Protein AF-A0A3B0UVF8-F1 (afdb_monomer_lite)

Foldseek 3Di:
DDLVVLLVVLQVVQVVDPDDDLVVSCVVVVHDSVSVVVSVVVCVVVVNHDD

InterPro domains:
  IPR001034 DeoR-type HTH domain [PF08220] (6-51)
  IPR001034 DeoR-type HTH domain [PS51000] (3-51)
  IPR036388 Winged helix-like DNA-binding domain superfamily [G3DSA:1.10.10.10] (1-51)
  IPR036390 Winged helix DNA-binding domain superfamily [SSF46785] (1-49)

pLDDT: mean 92.75, std 6.74, range [60.84, 97.62]

Sequence (51 aa):
MTKDERQKIILHEASIHNRVLLNDLAALLAVSADTVRRDIIELDKNDEIIR

Structure (mmCIF, N/CA/C/O backbone):
data_AF-A0A3B0UVF8-F1
#
_entry.id   AF-A0A3B0UVF8-F1
#
loop_
_atom_site.group_PDB
_atom_site.id
_atom_site.type_symbol
_atom_site.label_atom_id
_atom_site.label_alt_id
_atom_site.label_comp_id
_atom_site.label_asym_id
_atom_site.label_entity_id
_atom_site.label_seq_id
_atom_site.pdbx_PDB_ins_code
_atom_site.Cartn_x
_atom_site.Cartn_y
_atom_site.Cartn_z
_atom_site.occupancy
_atom_site.B_iso_or_equiv
_atom_site.auth_seq_id
_atom_site.auth_comp_id
_atom_site.auth_asym_id
_atom_site.auth_atom_id
_atom_site.pdbx_PDB_model_num
ATOM 1 N N . MET A 1 1 ? 6.577 10.567 -5.195 1.00 86.69 1 MET A N 1
ATOM 2 C CA . MET A 1 1 ? 5.121 10.427 -4.981 1.00 86.69 1 MET A CA 1
ATOM 3 C C . MET A 1 1 ? 4.783 10.805 -3.556 1.00 86.69 1 MET A C 1
ATOM 5 O O . MET A 1 1 ? 5.633 10.644 -2.680 1.00 86.69 1 MET A O 1
ATOM 9 N N . THR A 1 2 ? 3.567 11.275 -3.326 1.00 94.25 2 THR A N 1
ATOM 10 C CA . THR A 1 2 ? 3.042 11.495 -1.975 1.00 94.25 2 THR A CA 1
ATOM 11 C C . THR A 1 2 ? 2.675 10.165 -1.307 1.00 94.25 2 THR A C 1
ATOM 13 O O . THR A 1 2 ? 2.619 9.116 -1.951 1.00 94.25 2 THR A O 1
ATOM 16 N N . LYS A 1 3 ? 2.475 10.186 0.013 1.00 94.56 3 LYS A N 1
ATOM 17 C CA . LYS A 1 3 ? 2.049 9.003 0.770 1.00 94.56 3 LYS A CA 1
ATOM 18 C C . LYS A 1 3 ? 0.644 8.550 0.364 1.00 94.56 3 LYS A C 1
ATOM 20 O O . LYS A 1 3 ? 0.466 7.375 0.072 1.00 94.56 3 LYS A O 1
ATOM 25 N N . ASP A 1 4 ? -0.290 9.486 0.249 1.00 94.56 4 ASP A N 1
ATOM 26 C CA . ASP A 1 4 ? -1.678 9.204 -0.123 1.00 94.56 4 ASP A CA 1
ATOM 27 C C . ASP A 1 4 ? -1.784 8.584 -1.521 1.00 94.56 4 ASP A C 1
ATOM 29 O O . ASP A 1 4 ? -2.518 7.619 -1.724 1.00 94.56 4 ASP A O 1
ATOM 33 N N . GLU A 1 5 ? -1.022 9.090 -2.499 1.00 96.00 5 GLU A N 1
ATOM 34 C CA . GLU A 1 5 ? -0.947 8.479 -3.835 1.00 96.00 5 GLU A CA 1
ATOM 35 C C . GLU A 1 5 ? -0.431 7.040 -3.763 1.00 96.00 5 GLU A C 1
ATOM 37 O O . GLU A 1 5 ? -0.986 6.148 -4.401 1.00 96.00 5 GLU A O 1
ATOM 42 N N . ARG A 1 6 ? 0.608 6.804 -2.955 1.00 96.56 6 ARG A N 1
ATOM 43 C CA . ARG A 1 6 ? 1.198 5.476 -2.780 1.00 96.56 6 ARG A CA 1
ATOM 44 C C . ARG A 1 6 ? 0.206 4.490 -2.174 1.00 96.56 6 ARG A C 1
ATOM 46 O O . ARG A 1 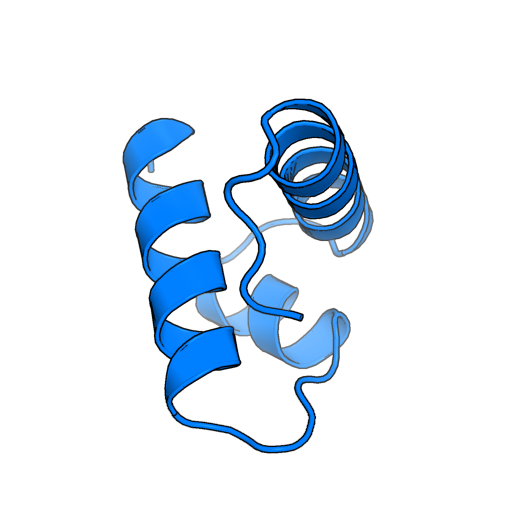6 ? 0.047 3.390 -2.691 1.00 96.56 6 ARG A O 1
ATOM 53 N N . GLN A 1 7 ? -0.477 4.900 -1.111 1.00 95.38 7 GLN A N 1
ATOM 54 C CA . GLN A 1 7 ? -1.490 4.097 -0.432 1.00 95.38 7 GLN A CA 1
ATOM 55 C C . GLN A 1 7 ? -2.668 3.762 -1.353 1.00 95.38 7 GLN A C 1
ATOM 57 O O . GLN A 1 7 ? -3.094 2.611 -1.391 1.00 95.38 7 GLN A O 1
ATOM 62 N N . LYS A 1 8 ? -3.127 4.712 -2.180 1.00 95.62 8 LYS A N 1
ATOM 63 C CA . LYS A 1 8 ? -4.159 4.448 -3.198 1.00 95.62 8 LYS A CA 1
ATOM 64 C C . LYS A 1 8 ? -3.735 3.384 -4.205 1.00 95.62 8 LYS A C 1
ATOM 66 O O . LYS A 1 8 ? -4.544 2.527 -4.547 1.00 95.62 8 LYS A O 1
ATOM 71 N N . ILE A 1 9 ? -2.483 3.420 -4.661 1.00 95.88 9 ILE A N 1
ATOM 72 C CA . ILE A 1 9 ? -1.955 2.396 -5.573 1.00 95.88 9 ILE A CA 1
ATOM 73 C C . ILE A 1 9 ? -1.889 1.038 -4.861 1.00 95.88 9 ILE A C 1
ATOM 75 O O . ILE A 1 9 ? -2.351 0.052 -5.418 1.00 95.88 9 ILE A O 1
ATOM 79 N N . ILE A 1 10 ? -1.404 0.978 -3.614 1.00 95.06 10 ILE A N 1
ATOM 80 C CA . ILE A 1 10 ? -1.362 -0.270 -2.826 1.00 95.06 10 ILE A CA 1
ATOM 81 C C . ILE A 1 10 ? -2.760 -0.893 -2.695 1.00 95.06 10 ILE A C 1
ATOM 83 O O . ILE A 1 10 ? -2.917 -2.088 -2.939 1.00 95.06 10 ILE A O 1
ATOM 87 N N . LEU A 1 11 ? -3.771 -0.091 -2.341 1.00 94.56 11 LEU A N 1
ATOM 88 C CA . LEU A 1 11 ? -5.159 -0.549 -2.231 1.00 94.56 11 LEU A CA 1
ATOM 89 C C . LEU A 1 11 ? -5.707 -1.033 -3.576 1.00 94.56 11 LEU A C 1
ATOM 91 O O . LEU A 1 11 ? -6.375 -2.064 -3.631 1.00 94.56 11 LEU A O 1
ATOM 95 N N . HIS A 1 12 ? -5.408 -0.316 -4.661 1.00 94.56 12 HIS A N 1
ATOM 96 C CA . HIS A 1 12 ? -5.832 -0.712 -5.998 1.00 94.56 12 HIS A CA 1
ATOM 97 C C . HIS A 1 12 ? -5.258 -2.078 -6.387 1.00 94.56 12 HIS A C 1
ATOM 99 O O . HIS A 1 12 ? -6.028 -2.986 -6.697 1.00 94.56 12 HIS A O 1
ATOM 105 N N . GLU A 1 13 ? -3.940 -2.252 -6.283 1.00 93.50 13 GLU A N 1
ATOM 106 C CA . GLU A 1 13 ? -3.256 -3.510 -6.598 1.00 93.50 13 GLU A CA 1
ATOM 107 C C . GLU A 1 13 ? -3.771 -4.670 -5.731 1.00 93.50 13 GLU A C 1
ATOM 109 O O . GLU A 1 13 ? -4.021 -5.764 -6.235 1.00 93.50 13 GLU A O 1
ATOM 114 N N . ALA A 1 14 ? -4.005 -4.430 -4.436 1.00 91.50 14 ALA A N 1
ATOM 115 C CA . ALA A 1 14 ? -4.576 -5.430 -3.533 1.00 91.50 14 ALA A CA 1
ATOM 116 C C . ALA A 1 14 ? -6.033 -5.793 -3.877 1.00 91.50 14 ALA A C 1
ATOM 118 O O . ALA A 1 14 ? -6.439 -6.932 -3.673 1.00 91.50 14 ALA A O 1
ATOM 119 N N . SER A 1 15 ? -6.816 -4.855 -4.418 1.00 91.38 15 SER A N 1
ATOM 120 C CA . SER A 1 15 ? -8.221 -5.096 -4.778 1.00 91.38 15 SER A CA 1
ATOM 121 C C . SER A 1 15 ? -8.400 -5.929 -6.052 1.00 91.38 15 SER A C 1
ATOM 123 O O . SER A 1 15 ? -9.407 -6.620 -6.197 1.00 91.38 15 SER A O 1
ATOM 125 N N . ILE A 1 16 ? -7.437 -5.875 -6.980 1.00 93.56 16 ILE A N 1
ATOM 126 C CA . ILE A 1 16 ? -7.520 -6.559 -8.282 1.00 93.56 16 ILE A CA 1
ATOM 127 C C . ILE A 1 16 ? -6.746 -7.885 -8.315 1.00 93.56 16 ILE A C 1
ATOM 129 O O . ILE A 1 16 ? -6.927 -8.683 -9.239 1.00 93.56 16 ILE A O 1
ATOM 133 N N . HIS A 1 17 ? -5.892 -8.144 -7.321 1.00 88.06 17 HIS A N 1
ATOM 134 C CA . HIS A 1 17 ? -5.053 -9.337 -7.252 1.00 88.06 17 HIS A CA 1
ATOM 135 C C . HIS A 1 17 ? -5.323 -10.159 -5.988 1.00 88.06 17 HIS A C 1
ATOM 137 O O . HIS A 1 17 ? -5.200 -9.667 -4.874 1.00 88.06 17 HIS A O 1
ATOM 143 N N . ASN A 1 18 ? -5.549 -11.469 -6.149 1.00 86.75 18 ASN A N 1
ATOM 144 C CA . ASN A 1 18 ? -5.707 -12.402 -5.018 1.00 86.75 18 ASN A CA 1
ATOM 145 C C . ASN A 1 18 ? -4.464 -12.488 -4.109 1.00 86.75 18 ASN A C 1
ATOM 147 O O . ASN A 1 18 ? -4.554 -12.943 -2.971 1.00 86.75 18 ASN A O 1
ATOM 151 N N . ARG A 1 19 ? -3.280 -12.133 -4.626 1.00 90.88 19 ARG A N 1
ATOM 152 C CA . ARG A 1 19 ? -2.032 -12.067 -3.861 1.00 90.88 19 ARG A CA 1
ATOM 153 C C . ARG A 1 19 ? -1.088 -11.064 -4.503 1.00 90.88 19 ARG A C 1
ATOM 155 O O . ARG A 1 19 ? -0.821 -11.166 -5.696 1.00 90.88 19 ARG A O 1
ATOM 162 N N . VAL A 1 20 ? -0.504 -10.190 -3.690 1.00 91.31 20 VAL A N 1
ATOM 163 C CA . VAL A 1 20 ? 0.509 -9.222 -4.12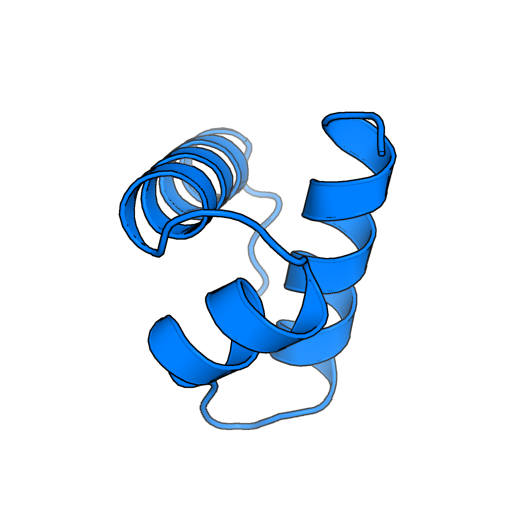6 1.00 91.31 20 VAL A CA 1
ATOM 164 C C . VAL A 1 20 ? 1.811 -9.460 -3.364 1.00 91.31 20 VAL A C 1
ATOM 166 O O . VAL A 1 20 ? 1.800 -9.670 -2.149 1.00 91.31 20 VAL A O 1
ATOM 169 N N . LEU A 1 21 ? 2.946 -9.463 -4.067 1.00 94.69 21 LEU A N 1
ATOM 170 C CA . LEU A 1 21 ? 4.262 -9.543 -3.434 1.00 94.69 21 LEU A CA 1
ATOM 171 C C . LEU A 1 21 ? 4.748 -8.138 -3.064 1.00 94.69 21 LEU A C 1
ATOM 173 O O . LEU A 1 21 ? 4.729 -7.220 -3.880 1.00 94.69 21 LEU A O 1
ATOM 177 N N . LEU A 1 22 ? 5.260 -7.977 -1.840 1.00 94.25 22 LEU A N 1
ATOM 178 C CA . LEU A 1 22 ? 5.770 -6.685 -1.358 1.00 94.25 22 LEU A CA 1
ATOM 179 C C . LEU A 1 22 ? 6.919 -6.135 -2.211 1.00 94.25 22 LEU A C 1
ATOM 181 O O . LEU A 1 22 ? 7.031 -4.924 -2.373 1.00 94.25 22 LEU A O 1
ATOM 185 N N . ASN A 1 23 ? 7.771 -7.014 -2.742 1.00 95.62 23 ASN A N 1
ATOM 186 C CA . ASN A 1 23 ? 8.889 -6.603 -3.590 1.00 95.62 23 ASN A CA 1
ATOM 187 C C . ASN A 1 23 ? 8.409 -6.049 -4.936 1.00 95.62 23 ASN A C 1
ATOM 189 O O . ASN A 1 23 ? 9.015 -5.110 -5.444 1.00 95.62 23 ASN A O 1
ATOM 193 N N . ASP A 1 24 ? 7.308 -6.578 -5.470 1.00 95.38 24 ASP A N 1
ATOM 194 C CA . ASP A 1 24 ? 6.736 -6.108 -6.732 1.00 95.38 24 ASP A CA 1
ATOM 195 C C . ASP A 1 24 ? 6.090 -4.734 -6.538 1.00 95.38 24 ASP A C 1
ATOM 197 O O . ASP A 1 24 ? 6.359 -3.815 -7.307 1.00 95.38 24 ASP A O 1
ATOM 201 N N . LEU A 1 25 ? 5.341 -4.545 -5.442 1.00 95.88 25 LEU A N 1
ATOM 202 C CA . LEU A 1 25 ? 4.837 -3.225 -5.042 1.00 95.88 25 LEU A CA 1
ATOM 203 C C . LEU A 1 25 ? 5.974 -2.223 -4.830 1.00 95.88 25 LEU A C 1
ATOM 205 O O . LEU A 1 25 ? 5.885 -1.083 -5.271 1.00 95.88 25 LEU A O 1
ATOM 209 N N . ALA A 1 26 ? 7.055 -2.636 -4.169 1.00 97.25 26 ALA A N 1
ATOM 210 C CA . ALA A 1 26 ? 8.216 -1.786 -3.933 1.00 97.25 26 ALA A CA 1
ATOM 211 C C . ALA A 1 26 ? 8.872 -1.338 -5.249 1.00 97.25 26 ALA A C 1
ATOM 213 O O . ALA A 1 26 ? 9.195 -0.160 -5.404 1.00 97.25 26 ALA A O 1
ATOM 214 N N . ALA A 1 27 ? 9.010 -2.258 -6.209 1.00 97.06 27 ALA A N 1
ATOM 215 C CA . ALA A 1 27 ? 9.520 -1.962 -7.541 1.00 97.06 27 ALA A CA 1
ATOM 216 C C . ALA A 1 27 ? 8.581 -1.025 -8.321 1.00 97.06 27 ALA A C 1
ATOM 218 O O . ALA A 1 27 ? 9.045 -0.019 -8.855 1.00 97.06 27 ALA A O 1
ATOM 219 N N . LEU A 1 28 ? 7.271 -1.304 -8.327 1.00 95.38 28 LEU A N 1
ATOM 220 C CA . LEU A 1 28 ? 6.242 -0.480 -8.974 1.00 95.38 28 LEU A CA 1
ATOM 221 C C . LEU A 1 28 ? 6.236 0.954 -8.433 1.00 95.38 28 LEU A C 1
ATOM 223 O O . LEU A 1 28 ? 6.141 1.923 -9.183 1.00 95.38 28 LEU A O 1
ATOM 227 N N . LEU A 1 29 ? 6.354 1.084 -7.114 1.00 96.31 29 LEU A N 1
ATOM 228 C CA . LEU A 1 29 ? 6.288 2.354 -6.406 1.00 96.31 29 LEU A CA 1
ATOM 229 C C . LEU A 1 29 ? 7.661 3.033 -6.276 1.00 96.31 29 LEU A C 1
ATOM 231 O O . LEU A 1 29 ? 7.751 4.102 -5.678 1.00 96.31 29 LEU A O 1
ATOM 235 N N . ALA A 1 30 ? 8.738 2.436 -6.791 1.00 96.31 30 ALA A N 1
ATOM 236 C CA . ALA A 1 30 ? 10.106 2.933 -6.637 1.00 96.31 30 ALA A CA 1
ATOM 237 C C . ALA A 1 30 ? 10.462 3.322 -5.178 1.00 96.31 30 ALA A C 1
ATOM 239 O O . ALA A 1 30 ? 11.119 4.333 -4.923 1.00 96.31 30 ALA A O 1
ATOM 240 N N . VAL A 1 31 ? 10.011 2.5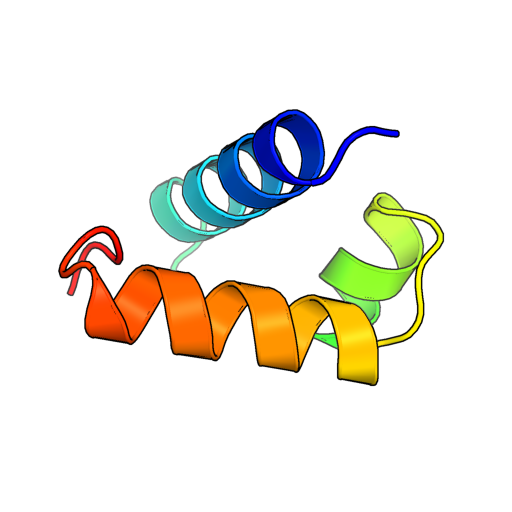21 -4.207 1.00 96.31 31 VAL A N 1
ATOM 241 C CA . VAL A 1 31 ? 10.320 2.6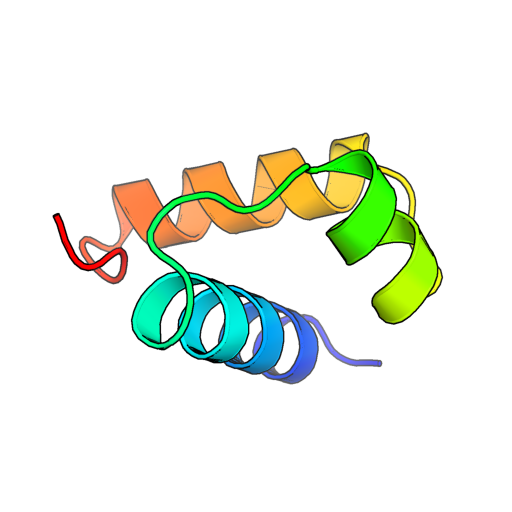75 -2.774 1.00 96.31 31 VAL A CA 1
ATOM 242 C C . VAL A 1 31 ? 10.884 1.373 -2.209 1.00 96.31 31 VAL A C 1
ATOM 244 O O . VAL A 1 31 ? 10.883 0.338 -2.866 1.00 96.31 31 VAL A O 1
ATOM 247 N N . SER A 1 32 ? 11.373 1.391 -0.969 1.00 97.56 32 SER A N 1
ATOM 248 C CA . SER A 1 32 ? 11.774 0.155 -0.298 1.00 97.56 32 SER A CA 1
ATOM 249 C C . SER A 1 32 ? 10.556 -0.690 0.095 1.00 97.56 32 SER A C 1
ATOM 251 O O . SER A 1 32 ? 9.493 -0.164 0.435 1.00 97.56 32 SER A O 1
ATOM 253 N N . ALA A 1 33 ? 10.734 -2.012 0.146 1.00 96.75 33 ALA A N 1
ATOM 254 C CA . ALA A 1 33 ? 9.717 -2.929 0.671 1.00 96.75 33 ALA A CA 1
ATOM 255 C C . ALA A 1 33 ? 9.344 -2.628 2.135 1.00 96.75 33 ALA A C 1
ATOM 257 O O . ALA A 1 33 ? 8.234 -2.925 2.568 1.00 96.75 33 ALA A O 1
ATOM 258 N N . ASP A 1 34 ? 10.255 -2.015 2.898 1.00 97.56 34 ASP A N 1
ATOM 259 C CA . ASP A 1 34 ? 9.959 -1.519 4.242 1.00 97.56 34 ASP A CA 1
ATOM 260 C C . ASP A 1 34 ? 8.933 -0.380 4.239 1.00 97.56 34 ASP A C 1
ATOM 262 O O . ASP A 1 34 ? 7.994 -0.406 5.033 1.00 97.56 34 ASP A O 1
ATOM 266 N N . THR A 1 35 ? 9.067 0.581 3.322 1.00 97.62 35 THR A N 1
ATOM 267 C CA . THR A 1 35 ? 8.092 1.666 3.168 1.00 97.62 35 THR A CA 1
ATOM 268 C C . THR A 1 35 ? 6.716 1.109 2.812 1.00 97.62 35 THR A C 1
ATOM 270 O O . THR A 1 35 ? 5.751 1.434 3.495 1.00 97.62 35 THR A O 1
ATOM 273 N N . VAL A 1 36 ? 6.636 0.194 1.836 1.00 97.06 36 VAL A N 1
ATOM 274 C CA . VAL A 1 36 ? 5.369 -0.464 1.458 1.00 97.06 36 VAL A CA 1
ATOM 275 C C . VAL A 1 36 ? 4.748 -1.193 2.649 1.00 97.06 36 VAL A C 1
ATOM 277 O O . VAL A 1 36 ? 3.553 -1.067 2.902 1.00 97.06 36 VAL A O 1
ATOM 280 N N . ARG A 1 37 ? 5.553 -1.929 3.427 1.00 96.75 37 ARG A N 1
ATOM 281 C CA . ARG A 1 37 ? 5.068 -2.626 4.625 1.00 96.75 37 ARG A CA 1
ATOM 282 C C . ARG A 1 37 ? 4.499 -1.652 5.657 1.00 96.75 37 ARG A C 1
ATOM 284 O O . ARG A 1 37 ? 3.461 -1.945 6.241 1.00 96.75 37 ARG A O 1
ATOM 291 N N . ARG A 1 38 ? 5.161 -0.513 5.890 1.00 97.12 38 ARG A N 1
ATOM 292 C CA . ARG A 1 38 ? 4.663 0.524 6.805 1.00 97.12 38 ARG A CA 1
ATOM 293 C C . ARG A 1 38 ? 3.338 1.109 6.327 1.00 97.12 38 ARG A C 1
ATOM 295 O O . ARG A 1 38 ? 2.432 1.225 7.142 1.00 97.12 38 ARG A O 1
ATOM 302 N N . ASP A 1 39 ? 3.204 1.393 5.033 1.00 96.25 39 ASP A N 1
ATOM 303 C CA . ASP A 1 39 ? 1.945 1.898 4.481 1.00 96.25 39 ASP A CA 1
ATOM 304 C C . ASP A 1 39 ? 0.808 0.878 4.632 1.00 96.25 39 ASP A C 1
ATOM 306 O O . ASP A 1 39 ? -0.289 1.257 5.022 1.00 96.25 39 ASP A O 1
ATOM 310 N N . ILE A 1 40 ? 1.073 -0.412 4.396 1.00 94.75 40 ILE A N 1
ATOM 311 C CA . ILE A 1 40 ? 0.094 -1.491 4.607 1.00 94.75 40 ILE A CA 1
ATOM 312 C C . ILE A 1 40 ? -0.322 -1.574 6.081 1.00 94.75 40 ILE A C 1
ATOM 314 O O . ILE A 1 40 ? -1.506 -1.653 6.375 1.00 94.75 40 ILE A O 1
ATOM 318 N N . ILE A 1 41 ? 0.624 -1.514 7.025 1.00 94.81 41 ILE A N 1
ATOM 319 C CA . ILE A 1 41 ? 0.306 -1.544 8.465 1.00 94.81 41 ILE A CA 1
ATOM 320 C C . ILE A 1 41 ? -0.573 -0.355 8.868 1.00 94.81 41 ILE A C 1
ATOM 322 O O . ILE A 1 41 ? -1.426 -0.482 9.741 1.00 94.81 41 ILE A O 1
ATOM 326 N N . GLU A 1 42 ? -0.349 0.818 8.286 1.00 95.50 42 GLU A N 1
ATOM 327 C CA . GLU A 1 42 ? -1.183 1.987 8.558 1.00 95.50 42 GLU A CA 1
ATOM 328 C C . GLU A 1 42 ? -2.573 1.870 7.933 1.00 95.50 42 GLU A C 1
ATOM 330 O O . GLU A 1 42 ? -3.551 2.172 8.607 1.00 95.50 42 GLU A O 1
ATOM 335 N N . LEU A 1 43 ? -2.668 1.381 6.695 1.00 94.25 43 LEU A N 1
ATOM 336 C CA . LEU A 1 43 ? -3.948 1.111 6.038 1.00 94.25 43 LEU A CA 1
ATOM 337 C C . LEU A 1 43 ? -4.781 0.086 6.822 1.00 94.25 43 LEU A C 1
ATOM 339 O O . LEU A 1 43 ? -5.981 0.275 6.993 1.00 94.25 43 LEU A O 1
ATOM 343 N N . ASP A 1 44 ? -4.148 -0.965 7.350 1.00 93.19 44 ASP A N 1
ATOM 344 C CA . ASP A 1 44 ? -4.805 -1.967 8.203 1.00 93.19 44 ASP A CA 1
ATOM 345 C C . ASP A 1 44 ? -5.341 -1.341 9.498 1.00 93.19 44 ASP A C 1
ATOM 347 O O . ASP A 1 44 ? -6.485 -1.563 9.889 1.00 93.19 44 ASP A O 1
ATOM 351 N N . LYS A 1 45 ? -4.537 -0.486 10.143 1.00 94.00 45 LYS A N 1
ATOM 352 C CA . LYS A 1 45 ? -4.945 0.244 11.355 1.00 94.00 45 LYS A CA 1
ATOM 353 C C . LYS A 1 45 ? -6.114 1.196 11.118 1.00 94.00 45 LYS A C 1
ATOM 355 O O . LYS A 1 45 ? -6.867 1.451 12.056 1.00 94.00 45 LYS A O 1
ATOM 360 N N . ASN A 1 46 ? -6.243 1.719 9.904 1.00 92.00 46 ASN A N 1
ATOM 361 C CA . ASN A 1 46 ? -7.342 2.589 9.506 1.00 92.00 46 ASN A CA 1
ATOM 362 C C . ASN A 1 46 ? -8.585 1.816 9.026 1.00 92.00 46 ASN A C 1
ATOM 364 O O . ASN A 1 46 ? -9.569 2.452 8.660 1.00 92.00 46 ASN A O 1
ATOM 368 N N . ASP A 1 47 ? -8.553 0.476 9.027 1.00 86.94 47 ASP A N 1
ATOM 369 C CA . ASP A 1 47 ? -9.604 -0.391 8.470 1.00 86.94 47 ASP A CA 1
ATOM 370 C C . ASP A 1 47 ? -9.858 -0.139 6.966 1.00 86.94 47 ASP A C 1
ATOM 372 O O . ASP A 1 47 ? -10.949 -0.352 6.444 1.00 86.94 47 ASP A O 1
ATOM 376 N N . GLU A 1 48 ? -8.829 0.329 6.248 1.00 83.25 48 GLU A N 1
ATOM 377 C CA . GLU A 1 48 ? -8.885 0.633 4.811 1.00 83.25 48 GLU A CA 1
ATOM 378 C C . GLU A 1 48 ? -8.496 -0.571 3.938 1.00 83.25 48 GLU A C 1
ATOM 380 O O . GLU A 1 48 ? -8.728 -0.566 2.727 1.00 83.25 48 GLU A O 1
ATOM 385 N N . ILE A 1 49 ? -7.906 -1.615 4.530 1.00 79.62 49 ILE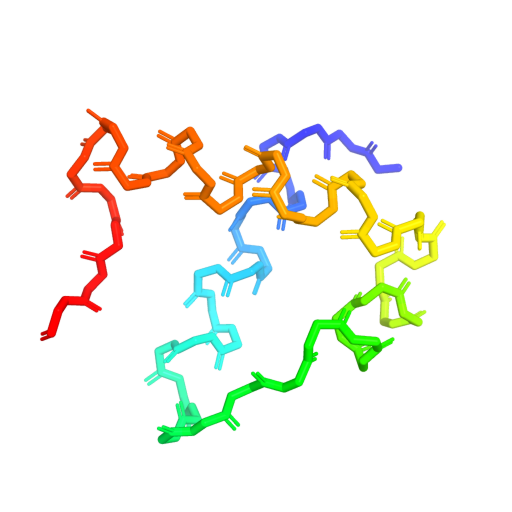 A N 1
ATOM 386 C CA . ILE A 1 49 ? -7.594 -2.855 3.816 1.00 79.62 49 ILE A CA 1
ATOM 387 C C . ILE A 1 49 ? -8.854 -3.703 3.679 1.00 79.62 49 ILE A C 1
ATOM 389 O O . ILE A 1 49 ? -9.470 -4.111 4.662 1.00 79.62 49 ILE A O 1
ATOM 393 N N . ILE A 1 50 ? -9.189 -4.023 2.431 1.00 69.50 50 ILE A N 1
ATOM 394 C CA . ILE A 1 50 ? -10.247 -4.973 2.094 1.00 69.50 50 ILE A CA 1
ATOM 395 C C . ILE A 1 50 ? -9.783 -6.368 2.545 1.00 69.50 50 ILE A C 1
ATOM 397 O O . ILE A 1 50 ? -8.740 -6.840 2.088 1.00 69.50 50 ILE A O 1
ATOM 401 N N . ARG A 1 51 ? -10.518 -6.989 3.474 1.00 60.84 51 ARG A N 1
ATOM 402 C CA . ARG A 1 51 ? -10.236 -8.333 4.010 1.00 60.84 51 ARG A CA 1
ATOM 403 C C . ARG A 1 51 ? -10.847 -9.443 3.165 1.00 60.84 51 ARG A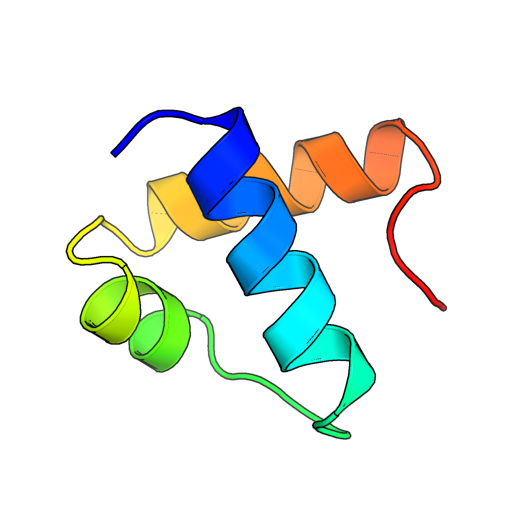 C 1
ATOM 405 O O . ARG A 1 51 ? -11.968 -9.233 2.650 1.00 60.84 51 ARG A O 1
#

Organism: NCBI:txid652676

Radius of gyration: 9.88 Å; chains: 1; bounding box: 22×24×20 Å

Secondary structure (DSSP, 8-state):
--HHHHHHHHHHHHHH-S---HHHHHHHTTS-HHHHHHHHHHHHHTT-S--